Protein AF-A0A150FTJ5-F1 (afdb_monomer)

Sequence (118 aa):
MADENVETATLTGDVTVRYEDWAGLTVPVVLRRNFTIAGTSARPPTLDMGFVKGKVQLAPGTTLTLRRLVLTNSRSGSINQAPGLDLLVPLRPNDSAVIRGEQSYLLWSACFPLELAV

Secondary structure (DSSP, 8-state):
---TT--EEEESS-EE--GGGGTTS-SSEEE-S-EEEEE-SSSPPEEE-TT--S-EEEPTT-EEEEES-EEES--SS-TTS----TTBPPPPTT---EEEEES-EE-------GGG--

Mean predicted aligned error: 4.28 Å

Radius of gyration: 15.19 Å; Cα contacts (8 Å, |Δi|>4): 242; chains: 1; bounding box: 51×30×40 Å

Foldseek 3Di:
DLPLPAQEDEDAAADEADPCVCVPHDPQRENAEAHEYEYDYPAAHEYEDVLDARNHEYFFPYEYEYYRHEYDNQHDDDPPPDDDGRNYDDDDPPGDYYYHYYNYHYDDDDDDDPVPVD

Organism: Gonium pectorale (NCBI:txid33097)

Nearest PDB structures (foldseek):
  7dmk-assembly1_A  TM=4.785E-01  e=9.419E-02  Bacteroides clarus

pLDDT: mean 92.84, std 8.06, range [55.22, 98.44]

Solvent-accessible surface area (backbone atoms only — not comparable to full-atom values): 6970 Å² total; per-residue (Å²): 127,82,55,84,89,57,45,65,48,77,34,77,51,70,45,77,46,54,82,70,82,49,67,95,55,76,72,50,37,69,36,83,50,56,36,32,43,33,34,71,40,99,60,62,23,41,43,31,37,62,50,35,64,47,48,30,25,70,30,72,81,20,39,45,36,40,29,32,25,32,39,28,48,40,53,83,75,69,84,89,48,83,88,73,47,33,36,47,41,84,69,62,91,94,53,52,62,45,81,41,76,40,84,45,47,81,53,79,92,77,89,72,62,74,87,73,75,119

Structure (mmCIF, N/CA/C/O backbone):
data_AF-A0A150FTJ5-F1
#
_entry.id   AF-A0A150FTJ5-F1
#
loop_
_atom_site.group_PDB
_atom_site.id
_atom_site.type_symbol
_atom_site.label_atom_id
_atom_site.label_alt_id
_atom_site.label_comp_id
_atom_site.label_asym_id
_atom_site.label_entity_id
_atom_site.label_seq_id
_atom_site.pdbx_PDB_ins_code
_atom_site.Cartn_x
_atom_site.Cartn_y
_atom_site.Cartn_z
_atom_site.occupancy
_atom_site.B_iso_or_equiv
_atom_site.auth_seq_id
_atom_site.auth_comp_id
_atom_site.auth_asym_id
_atom_site.auth_atom_id
_atom_site.pdbx_PDB_model_num
ATOM 1 N N . MET A 1 1 ? -9.455 -6.206 -0.047 1.00 87.75 1 MET A N 1
ATOM 2 C CA . MET A 1 1 ? -9.241 -5.577 -1.376 1.00 87.75 1 MET A CA 1
ATOM 3 C C . MET A 1 1 ? -10.081 -6.235 -2.467 1.00 87.75 1 MET A C 1
ATOM 5 O O . MET A 1 1 ? -10.662 -5.501 -3.256 1.00 87.75 1 MET A O 1
ATOM 9 N N . ALA A 1 2 ? -10.151 -7.572 -2.524 1.00 93.31 2 ALA A N 1
ATOM 10 C CA . ALA A 1 2 ? -10.903 -8.292 -3.559 1.00 93.31 2 ALA A CA 1
ATOM 11 C C . ALA A 1 2 ? -12.432 -8.119 -3.485 1.00 93.31 2 ALA A C 1
ATOM 13 O O . ALA A 1 2 ? -13.078 -8.126 -4.522 1.00 93.31 2 ALA A O 1
ATOM 14 N N . ASP A 1 3 ? -12.996 -7.915 -2.293 1.00 94.44 3 ASP A N 1
ATOM 15 C CA . ASP A 1 3 ? -14.421 -7.603 -2.137 1.00 94.44 3 ASP A CA 1
ATOM 16 C C . ASP A 1 3 ? -14.740 -6.207 -2.695 1.00 94.44 3 ASP A C 1
ATOM 18 O O . ASP A 1 3 ? -14.228 -5.201 -2.191 1.00 94.44 3 ASP A O 1
ATOM 22 N N . GLU A 1 4 ? -15.570 -6.153 -3.737 1.00 93.88 4 GLU A N 1
ATOM 23 C CA . GLU A 1 4 ? -15.942 -4.935 -4.461 1.00 93.88 4 GLU A CA 1
ATOM 24 C C . GLU A 1 4 ? -16.776 -3.955 -3.627 1.00 93.88 4 GLU A C 1
ATOM 26 O O . GLU A 1 4 ? -16.737 -2.758 -3.900 1.00 93.88 4 GLU A O 1
ATOM 31 N N . ASN A 1 5 ? -17.456 -4.424 -2.577 1.00 95.19 5 ASN A N 1
ATOM 32 C CA . ASN A 1 5 ? -18.295 -3.581 -1.720 1.00 95.19 5 ASN A CA 1
ATOM 33 C C . ASN A 1 5 ? -17.509 -2.907 -0.589 1.00 95.19 5 ASN A C 1
ATOM 35 O O . ASN A 1 5 ? -18.037 -2.064 0.133 1.00 95.19 5 ASN A O 1
ATOM 39 N N . VAL A 1 6 ? -16.237 -3.272 -0.414 1.00 96.62 6 VAL A N 1
ATOM 40 C CA . VAL A 1 6 ? -15.373 -2.673 0.602 1.00 96.62 6 VAL A CA 1
ATOM 41 C C . VAL A 1 6 ? -14.593 -1.522 -0.015 1.00 96.62 6 VAL A C 1
ATOM 43 O O . VAL A 1 6 ? -13.781 -1.732 -0.919 1.00 96.62 6 VAL A O 1
ATOM 46 N N . GLU A 1 7 ? -14.790 -0.318 0.517 1.00 96.44 7 GLU A N 1
ATOM 47 C CA . GLU A 1 7 ? -14.038 0.893 0.149 1.00 96.44 7 GLU A CA 1
ATOM 48 C C . GLU A 1 7 ? -12.922 1.220 1.146 1.00 96.44 7 GLU A C 1
ATOM 50 O O . GLU A 1 7 ? -11.973 1.924 0.812 1.00 96.44 7 GLU A O 1
ATOM 55 N N . THR A 1 8 ? -13.016 0.724 2.382 1.00 97.88 8 THR A N 1
ATOM 56 C CA . THR A 1 8 ? -12.009 0.960 3.422 1.00 97.88 8 THR A CA 1
ATOM 57 C C . THR A 1 8 ? -11.656 -0.332 4.144 1.00 97.88 8 THR A C 1
ATOM 59 O O . THR A 1 8 ? -12.530 -1.017 4.666 1.00 97.88 8 THR A O 1
ATOM 62 N N . ALA A 1 9 ? -10.362 -0.638 4.218 1.00 97.31 9 ALA A N 1
ATOM 63 C CA . ALA A 1 9 ? -9.802 -1.620 5.134 1.00 97.31 9 ALA A CA 1
ATOM 64 C C . ALA A 1 9 ? -9.146 -0.904 6.317 1.00 97.31 9 ALA A C 1
ATOM 66 O O . ALA A 1 9 ? -8.389 0.055 6.148 1.00 97.31 9 ALA A O 1
ATOM 67 N N . THR A 1 10 ? -9.428 -1.383 7.523 1.00 97.56 10 THR A N 1
ATOM 68 C CA . THR A 1 10 ? -8.880 -0.827 8.758 1.00 97.56 10 THR A CA 1
ATOM 69 C C . THR A 1 10 ? -7.840 -1.763 9.352 1.00 97.56 10 THR A C 1
ATOM 71 O O . THR A 1 10 ? -8.109 -2.946 9.533 1.00 97.56 10 THR A O 1
ATOM 74 N N . LEU A 1 11 ? -6.670 -1.219 9.680 1.00 97.38 11 LEU A N 1
ATOM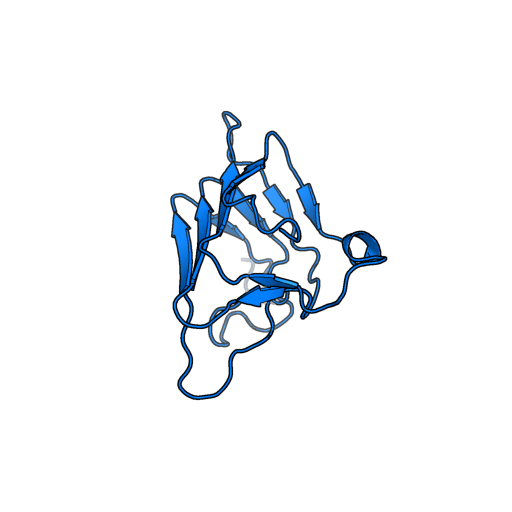 75 C CA . LEU A 1 11 ? -5.595 -1.935 10.357 1.00 97.38 11 LEU A CA 1
ATOM 76 C C . LEU A 1 11 ? -5.578 -1.540 11.836 1.00 97.38 11 LEU A C 1
ATOM 78 O O . LEU A 1 11 ? -5.332 -0.380 12.181 1.00 97.38 11 LEU A O 1
ATOM 82 N N . THR A 1 12 ? -5.851 -2.508 12.707 1.00 95.69 12 THR A N 1
ATOM 83 C CA . THR A 1 12 ? -5.782 -2.352 14.171 1.00 95.69 12 THR A CA 1
ATOM 84 C C . THR A 1 12 ? -4.413 -2.727 14.742 1.00 95.69 12 THR A C 1
ATOM 86 O O . THR A 1 12 ? -4.133 -2.431 15.901 1.00 95.69 12 THR A O 1
ATOM 89 N N . GLY A 1 13 ? -3.556 -3.340 13.927 1.00 96.94 13 GLY A N 1
ATOM 90 C CA . GLY A 1 13 ? -2.192 -3.730 14.254 1.00 96.94 13 GLY A CA 1
ATOM 91 C C . GLY A 1 13 ? -1.361 -3.902 12.987 1.00 96.94 13 GLY A C 1
ATOM 92 O O . GLY A 1 13 ? -1.837 -3.628 11.882 1.00 96.94 13 GLY A O 1
ATOM 93 N N . ASP A 1 14 ? -0.118 -4.335 13.169 1.00 98.06 14 ASP A N 1
ATOM 94 C CA . ASP A 1 14 ? 0.820 -4.539 12.070 1.00 98.06 14 ASP A CA 1
ATOM 95 C C . ASP A 1 14 ? 0.362 -5.699 11.173 1.00 98.06 14 ASP A C 1
ATOM 97 O O . ASP A 1 14 ? -0.116 -6.729 11.654 1.00 98.06 14 ASP A O 1
ATOM 101 N N . VAL A 1 15 ? 0.504 -5.523 9.859 1.00 98.00 15 VAL A N 1
ATOM 102 C CA . VAL A 1 15 ? 0.118 -6.513 8.848 1.00 98.00 15 VAL A CA 1
ATOM 103 C C . VAL A 1 15 ? 1.269 -6.723 7.882 1.00 98.00 15 VAL A C 1
ATOM 105 O O . VAL A 1 15 ? 1.832 -5.763 7.357 1.00 98.00 15 VAL A O 1
ATOM 108 N N . THR A 1 16 ? 1.570 -7.991 7.612 1.00 98.06 16 THR A N 1
ATOM 109 C CA . THR A 1 16 ? 2.491 -8.398 6.554 1.00 98.06 16 THR A CA 1
ATOM 110 C C . THR A 1 16 ? 1.710 -9.035 5.427 1.00 98.06 16 THR A C 1
ATOM 112 O O . THR A 1 16 ? 0.940 -9.966 5.641 1.00 98.06 16 THR A O 1
ATOM 115 N N . VAL A 1 17 ? 1.956 -8.532 4.233 1.00 97.25 17 VAL A N 1
ATOM 116 C CA . VAL A 1 17 ? 1.365 -8.963 2.980 1.00 97.25 17 VAL A CA 1
ATOM 117 C C . VAL A 1 17 ? 2.266 -10.037 2.352 1.00 97.25 17 VAL A C 1
ATOM 119 O O . VAL A 1 17 ? 3.468 -9.813 2.196 1.00 97.25 17 VAL A O 1
ATOM 122 N N . ARG A 1 18 ? 1.721 -11.209 2.000 1.00 97.88 18 ARG A N 1
ATOM 123 C CA . ARG A 1 18 ? 2.509 -12.386 1.571 1.00 97.88 18 ARG A CA 1
ATOM 124 C C . ARG A 1 18 ? 1.909 -13.094 0.371 1.00 97.88 18 ARG A C 1
ATOM 126 O O . ARG A 1 18 ? 0.696 -13.171 0.271 1.00 97.88 18 ARG A O 1
ATOM 133 N N . TYR A 1 19 ? 2.728 -13.613 -0.550 1.00 97.75 19 TYR A N 1
ATOM 134 C CA . TYR A 1 19 ? 2.276 -14.145 -1.853 1.00 97.75 19 TYR A CA 1
ATOM 135 C C . TYR A 1 19 ? 1.122 -15.164 -1.776 1.00 97.75 19 TYR A C 1
ATOM 137 O O . TYR A 1 19 ? 0.326 -15.248 -2.715 1.00 97.75 19 TYR A O 1
ATOM 145 N N . GLU A 1 20 ? 1.023 -15.910 -0.681 1.00 97.81 20 GLU A N 1
ATOM 146 C CA . GLU A 1 20 ? -0.057 -16.843 -0.370 1.00 97.81 20 GLU A CA 1
ATOM 147 C C . GLU A 1 20 ? -1.425 -16.185 -0.105 1.00 97.81 20 GLU A C 1
ATOM 149 O O . GLU A 1 20 ? -2.442 -16.824 -0.363 1.00 97.81 20 GLU A O 1
ATOM 154 N N . ASP A 1 21 ? -1.486 -14.909 0.296 1.00 96.50 21 ASP A N 1
ATOM 155 C CA . ASP A 1 21 ? -2.737 -14.169 0.559 1.00 96.50 21 ASP A CA 1
ATOM 156 C C . ASP A 1 21 ? -3.614 -14.013 -0.699 1.00 96.50 21 ASP A C 1
ATOM 158 O O . ASP A 1 21 ? -4.791 -13.659 -0.623 1.00 96.50 21 ASP A O 1
ATOM 162 N N . TRP A 1 22 ? -3.042 -14.277 -1.877 1.00 96.50 22 TRP A N 1
ATOM 163 C CA . TRP A 1 22 ? -3.729 -14.240 -3.169 1.00 96.50 22 TRP A CA 1
ATOM 164 C C . TRP A 1 22 ? -4.110 -15.617 -3.703 1.00 96.50 22 TRP A C 1
ATOM 166 O O . TRP A 1 22 ? -4.624 -15.710 -4.820 1.00 96.50 22 TRP A O 1
ATOM 176 N N . ALA A 1 23 ? -3.859 -16.688 -2.948 1.00 96.88 23 ALA A N 1
ATOM 177 C CA . ALA A 1 23 ? -4.261 -18.028 -3.347 1.00 96.88 23 ALA A CA 1
ATOM 178 C C . ALA A 1 23 ? -5.781 -18.082 -3.580 1.00 96.88 23 ALA A C 1
ATOM 180 O O . ALA A 1 23 ? -6.575 -17.661 -2.743 1.00 96.88 23 ALA A O 1
ATOM 181 N N . GLY A 1 24 ? -6.188 -18.583 -4.749 1.00 96.38 24 GLY 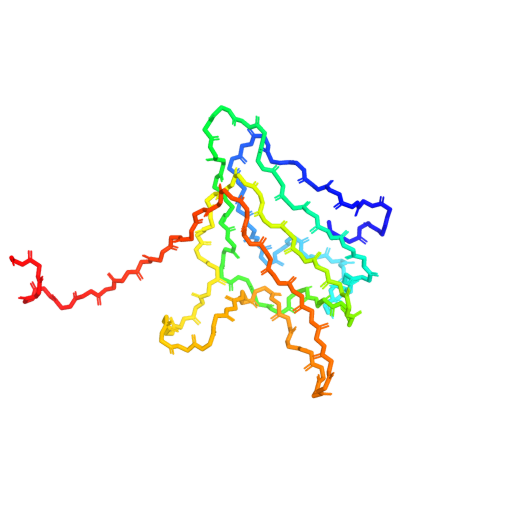A N 1
ATOM 182 C CA . GLY A 1 24 ? -7.599 -18.673 -5.141 1.00 96.38 24 GLY A CA 1
ATOM 183 C C . GLY A 1 24 ? -8.212 -17.383 -5.700 1.00 96.38 24 GLY A C 1
ATOM 184 O O . GLY A 1 24 ? -9.366 -17.407 -6.122 1.00 96.38 24 GLY A O 1
ATOM 185 N N . LEU A 1 25 ? -7.466 -16.274 -5.764 1.00 96.75 25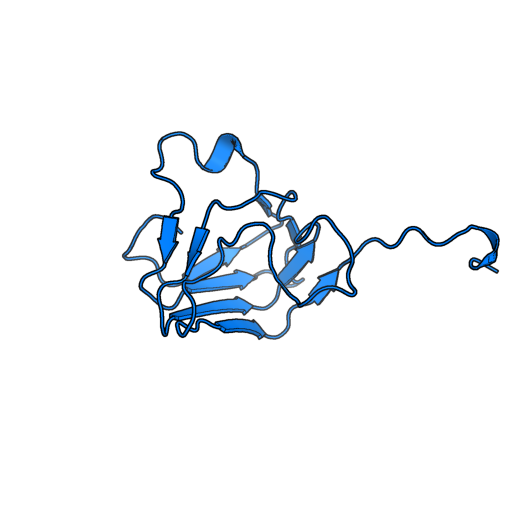 LEU A N 1
ATOM 186 C CA . LEU A 1 25 ? -7.923 -15.036 -6.399 1.00 96.75 25 LEU A CA 1
ATOM 187 C C . LEU A 1 25 ? -7.455 -14.948 -7.855 1.00 96.75 25 LEU A C 1
ATOM 189 O O . LEU A 1 25 ? -6.336 -15.331 -8.199 1.00 96.75 25 LEU A O 1
ATOM 193 N N . THR A 1 26 ? -8.291 -14.360 -8.711 1.00 96.31 26 THR A N 1
ATOM 194 C CA . THR A 1 26 ? -7.845 -13.928 -10.042 1.00 96.31 26 THR A CA 1
ATOM 195 C C . THR A 1 26 ? -6.976 -12.684 -9.886 1.00 96.31 26 THR A C 1
ATOM 197 O O . THR A 1 26 ? -7.421 -11.684 -9.320 1.00 96.31 26 THR A O 1
ATOM 200 N N . VAL A 1 27 ? -5.735 -12.747 -10.373 1.00 96.81 27 VAL A N 1
ATOM 201 C CA . VAL A 1 27 ? -4.762 -11.649 -10.285 1.00 96.81 27 VAL A CA 1
ATOM 202 C C . VAL A 1 27 ? -4.422 -11.083 -11.675 1.00 96.81 27 VAL A C 1
ATOM 204 O O . VAL A 1 27 ? -4.330 -11.857 -12.628 1.00 96.81 27 VAL A O 1
ATOM 207 N N . PRO A 1 28 ? -4.205 -9.758 -11.806 1.00 97.00 28 PRO A N 1
ATOM 208 C CA . PRO A 1 28 ? -4.287 -8.765 -10.736 1.00 97.00 28 PRO A CA 1
ATOM 209 C C . PRO A 1 28 ? -5.734 -8.501 -10.293 1.00 97.00 28 PRO A C 1
ATOM 211 O O . PRO A 1 28 ? -6.653 -8.457 -11.105 1.00 97.00 28 PRO A O 1
ATOM 214 N N . VAL A 1 29 ? -5.924 -8.280 -8.991 1.00 97.06 29 VAL A N 1
ATOM 215 C CA . VAL A 1 29 ? -7.192 -7.782 -8.450 1.00 97.06 29 VAL A CA 1
ATOM 216 C C . VAL A 1 29 ? -7.359 -6.338 -8.913 1.00 97.06 29 VAL A C 1
ATOM 218 O O . VAL A 1 29 ? -6.571 -5.467 -8.536 1.00 97.06 29 VAL A O 1
ATOM 221 N N . VAL A 1 30 ? -8.372 -6.080 -9.739 1.00 96.81 30 VAL A N 1
ATOM 222 C CA . VAL A 1 30 ? -8.609 -4.752 -10.315 1.00 96.81 30 VAL A CA 1
ATOM 223 C C . VAL A 1 30 ? -9.460 -3.911 -9.364 1.00 96.81 30 VAL A C 1
ATOM 225 O O . VAL A 1 30 ? -10.641 -4.181 -9.156 1.00 96.81 30 VAL A O 1
ATOM 228 N N . LEU A 1 31 ? -8.882 -2.853 -8.802 1.00 96.94 31 LEU A N 1
ATOM 229 C CA . LEU A 1 31 ? -9.604 -1.881 -7.988 1.00 96.94 31 LEU A CA 1
ATOM 230 C C . LEU A 1 31 ? -10.322 -0.875 -8.887 1.00 96.94 31 LEU A C 1
ATOM 232 O O . LEU A 1 31 ? -9.732 0.091 -9.357 1.00 96.94 31 LEU A O 1
ATOM 236 N N . ARG A 1 32 ? -11.620 -1.098 -9.105 1.00 97.00 32 ARG A N 1
ATOM 237 C CA . ARG A 1 32 ? -12.502 -0.225 -9.907 1.00 97.00 32 ARG A CA 1
ATOM 238 C C . ARG A 1 32 ? -13.112 0.945 -9.132 1.00 97.00 32 ARG A C 1
ATOM 240 O O . ARG A 1 32 ? -13.996 1.626 -9.635 1.00 97.00 32 ARG A O 1
ATOM 247 N N . ARG A 1 33 ? -12.653 1.155 -7.903 1.00 97.00 33 ARG A N 1
ATOM 248 C CA . ARG A 1 33 ? -13.206 2.103 -6.937 1.00 97.00 33 ARG A CA 1
ATOM 249 C C . ARG A 1 33 ? -12.085 2.738 -6.136 1.00 97.00 33 ARG A C 1
ATOM 251 O O . ARG A 1 33 ? -10.977 2.199 -6.074 1.00 97.00 33 ARG A O 1
ATOM 258 N N . ASN A 1 34 ? -12.400 3.846 -5.484 1.00 98.06 34 ASN A N 1
ATOM 259 C CA . ASN A 1 34 ? -11.501 4.412 -4.494 1.00 98.06 34 ASN A CA 1
ATOM 260 C C . ASN A 1 34 ? -11.409 3.456 -3.306 1.00 98.06 34 ASN A C 1
ATOM 262 O O . ASN A 1 34 ? -12.424 2.969 -2.812 1.00 98.06 34 ASN A O 1
ATOM 266 N N . PHE A 1 35 ? -10.188 3.167 -2.870 1.00 98.31 35 PHE A N 1
ATOM 267 C CA . PHE A 1 35 ? -9.949 2.230 -1.782 1.00 98.31 35 PHE A CA 1
ATOM 268 C C . PHE A 1 35 ? -8.988 2.840 -0.773 1.00 98.31 35 PHE A C 1
ATOM 270 O O . PHE A 1 35 ? -7.948 3.379 -1.148 1.00 98.31 35 PHE A O 1
ATOM 277 N N . THR A 1 36 ? -9.320 2.745 0.508 1.00 98.44 36 THR A N 1
ATOM 278 C CA . THR A 1 36 ? -8.499 3.270 1.598 1.00 98.44 36 THR A CA 1
ATOM 279 C C . THR A 1 36 ? -8.010 2.137 2.484 1.00 98.44 36 THR A C 1
ATOM 281 O O . THR A 1 36 ? -8.795 1.307 2.931 1.00 98.44 36 THR A O 1
ATOM 284 N N . ILE A 1 37 ? -6.720 2.128 2.802 1.00 98.06 37 ILE A N 1
ATOM 285 C CA . ILE A 1 37 ? -6.169 1.344 3.908 1.00 98.06 37 ILE A CA 1
ATOM 286 C C . ILE A 1 37 ? -5.823 2.334 5.015 1.00 98.06 37 ILE A C 1
ATOM 288 O O . ILE A 1 37 ? -5.020 3.242 4.801 1.00 98.06 37 ILE A O 1
ATOM 292 N N . ALA A 1 38 ? -6.462 2.197 6.175 1.00 98.31 38 ALA A N 1
ATOM 293 C CA . ALA A 1 38 ? -6.337 3.147 7.273 1.00 98.31 38 ALA A CA 1
ATOM 294 C C . ALA A 1 38 ? -5.914 2.467 8.577 1.00 98.31 38 ALA A C 1
ATOM 296 O O . ALA A 1 38 ? -6.573 1.535 9.033 1.00 98.31 38 ALA A O 1
ATOM 297 N N . GLY A 1 39 ? -4.866 2.981 9.218 1.00 97.94 39 GLY A N 1
ATOM 298 C CA . GLY A 1 39 ? -4.517 2.606 10.586 1.00 97.94 39 GLY A CA 1
ATOM 299 C C . GLY A 1 39 ? -5.429 3.278 11.615 1.00 97.94 39 GLY A C 1
ATOM 300 O O . GLY A 1 39 ? -5.659 4.486 11.536 1.00 97.94 39 GLY A O 1
ATOM 301 N N . THR A 1 40 ? -5.932 2.525 12.600 1.00 95.56 40 THR A N 1
ATOM 302 C CA . THR A 1 40 ? -6.814 3.056 13.668 1.00 95.56 40 THR A CA 1
ATOM 303 C C . THR A 1 40 ? -6.240 2.976 15.079 1.00 95.56 40 THR A C 1
ATOM 305 O O . THR A 1 40 ? -6.782 3.610 15.985 1.00 95.56 40 THR A O 1
ATOM 308 N N . SER A 1 41 ? -5.091 2.331 15.266 1.00 91.38 41 SER A N 1
ATOM 309 C CA . SER A 1 41 ? -4.363 2.277 16.540 1.00 91.38 41 SER A CA 1
ATOM 310 C C . SER A 1 41 ? -3.746 3.624 16.951 1.00 91.38 41 SER A C 1
ATOM 312 O O . SER A 1 41 ? -3.513 4.498 16.112 1.00 91.38 41 SER A O 1
ATOM 314 N N . ALA A 1 42 ? -3.463 3.789 18.251 1.00 92.69 42 ALA A N 1
ATOM 315 C CA . ALA A 1 42 ? -2.861 5.005 18.817 1.00 92.69 42 ALA A CA 1
ATOM 316 C C . ALA A 1 42 ? -1.502 5.352 18.180 1.00 92.69 42 ALA A C 1
ATOM 318 O O . ALA A 1 42 ? -1.211 6.516 17.918 1.00 92.69 42 ALA A O 1
ATOM 319 N N . ARG A 1 43 ? -0.699 4.328 17.874 1.00 93.94 43 ARG A N 1
ATOM 320 C CA . ARG A 1 43 ? 0.483 4.420 17.010 1.00 93.94 43 ARG A CA 1
ATOM 321 C C . ARG A 1 43 ? 0.104 3.969 15.593 1.00 93.94 43 ARG A C 1
ATOM 323 O O . ARG A 1 43 ? -0.607 2.968 15.492 1.00 93.94 43 ARG A O 1
ATOM 330 N N . PRO A 1 44 ? 0.579 4.630 14.520 1.00 96.56 44 PRO A N 1
ATOM 331 C CA . PRO A 1 44 ? 0.401 4.140 13.153 1.00 96.56 44 PRO A CA 1
ATOM 332 C C . PRO A 1 44 ? 0.885 2.683 13.011 1.00 96.56 44 PRO A C 1
ATOM 334 O O . PRO A 1 44 ? 2.038 2.418 13.366 1.00 96.56 44 PRO A O 1
ATOM 337 N N . PRO A 1 45 ? 0.046 1.745 12.532 1.00 98.00 45 PRO A N 1
ATOM 338 C CA . PRO A 1 45 ? 0.461 0.369 12.306 1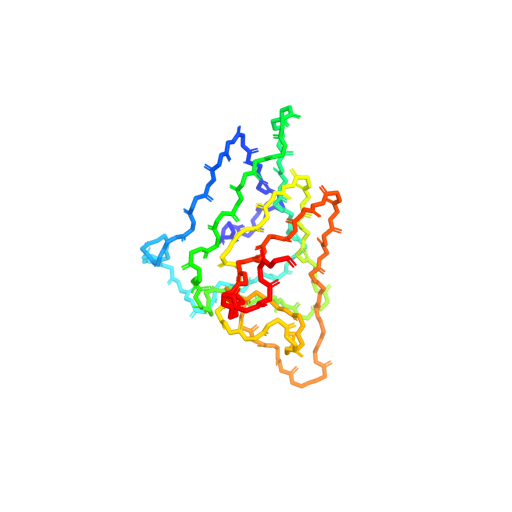.00 98.00 45 PRO A CA 1
ATOM 339 C C . PRO A 1 45 ? 1.377 0.278 11.086 1.00 98.00 45 PRO A C 1
ATOM 341 O O . PRO A 1 45 ? 1.306 1.098 10.163 1.00 98.00 45 PRO A O 1
ATOM 344 N N . THR A 1 46 ? 2.219 -0.744 11.083 1.00 98.19 46 THR A N 1
ATOM 345 C CA . THR A 1 46 ? 3.099 -1.077 9.967 1.00 98.19 46 THR A CA 1
ATOM 346 C C . THR A 1 46 ? 2.348 -1.946 8.968 1.00 98.19 46 THR A C 1
ATOM 348 O O . THR A 1 46 ? 1.828 -3.002 9.321 1.00 98.19 46 THR A O 1
ATOM 351 N N . LEU A 1 47 ? 2.309 -1.509 7.714 1.00 97.88 47 LEU A N 1
ATOM 352 C CA . LEU A 1 47 ? 1.924 -2.324 6.573 1.00 97.88 47 LEU A CA 1
ATOM 353 C C . LEU A 1 47 ? 3.197 -2.731 5.833 1.00 97.88 47 LEU A C 1
ATOM 355 O O . LEU A 1 47 ? 3.755 -1.962 5.044 1.00 97.88 47 LEU A O 1
ATOM 359 N N . ASP A 1 48 ? 3.649 -3.946 6.113 1.00 97.56 48 ASP A N 1
ATOM 360 C CA . ASP A 1 48 ? 4.755 -4.570 5.406 1.00 97.56 48 ASP A CA 1
ATOM 361 C C . ASP A 1 48 ? 4.233 -5.187 4.110 1.00 97.56 48 ASP A C 1
ATOM 363 O O . ASP A 1 48 ? 3.456 -6.141 4.123 1.00 97.56 48 ASP A O 1
ATOM 367 N N . MET A 1 49 ? 4.647 -4.621 2.981 1.00 96.62 49 MET A N 1
ATOM 368 C CA . MET A 1 49 ? 4.182 -5.023 1.653 1.00 96.62 49 MET A CA 1
ATOM 369 C C . MET A 1 49 ? 4.898 -6.279 1.121 1.00 96.62 49 MET A C 1
ATOM 371 O O . MET A 1 49 ? 4.572 -6.744 0.025 1.00 96.62 49 MET A O 1
ATOM 375 N N . GLY A 1 50 ? 5.891 -6.801 1.853 1.00 95.88 50 GLY A N 1
ATOM 376 C CA . GLY A 1 50 ? 6.578 -8.063 1.567 1.00 95.88 50 GLY A CA 1
ATOM 377 C C . GLY A 1 50 ? 7.280 -8.132 0.208 1.00 95.88 50 GLY A C 1
ATOM 378 O O . GLY A 1 50 ? 7.544 -9.229 -0.283 1.00 95.88 50 GLY A O 1
ATOM 379 N N . PHE A 1 51 ? 7.525 -6.988 -0.446 1.00 95.25 51 PHE A N 1
ATOM 380 C CA . PHE A 1 51 ? 7.949 -6.902 -1.850 1.00 95.25 51 PHE A CA 1
ATOM 381 C C . PHE A 1 51 ? 7.074 -7.730 -2.804 1.00 95.25 51 PHE A C 1
ATOM 383 O O . PHE A 1 51 ? 7.548 -8.245 -3.824 1.00 95.25 51 PHE A O 1
ATOM 390 N N . VAL A 1 52 ? 5.794 -7.907 -2.469 1.00 97.00 52 VAL A N 1
ATOM 391 C CA . VAL A 1 52 ? 4.889 -8.682 -3.308 1.00 97.00 52 VAL A CA 1
ATOM 392 C C . VAL A 1 52 ? 4.596 -7.910 -4.587 1.00 97.00 52 VAL A C 1
ATOM 394 O O . VAL A 1 52 ? 4.283 -6.726 -4.532 1.00 97.00 52 VAL A O 1
ATOM 397 N N . LYS A 1 53 ? 4.682 -8.590 -5.738 1.00 96.62 53 LYS A N 1
ATOM 398 C CA . LYS A 1 53 ? 4.624 -7.964 -7.062 1.00 96.62 53 LYS A CA 1
ATOM 399 C C . LYS A 1 53 ? 3.343 -8.238 -7.833 1.00 96.62 53 LYS A C 1
ATOM 401 O O . LYS A 1 53 ? 2.903 -9.385 -7.926 1.00 96.62 53 LYS A O 1
ATOM 406 N N . GLY A 1 54 ? 2.814 -7.189 -8.462 1.00 96.25 54 GLY A N 1
ATOM 407 C CA . GLY A 1 54 ? 1.841 -7.273 -9.553 1.00 96.25 54 GLY A CA 1
ATOM 408 C C . GLY A 1 54 ? 0.532 -7.984 -9.204 1.00 96.25 54 GLY A C 1
ATOM 409 O O . GLY A 1 54 ? -0.049 -8.659 -10.051 1.00 96.25 54 GLY A O 1
ATOM 410 N N . LYS A 1 55 ? 0.076 -7.882 -7.952 1.00 97.75 55 LYS A N 1
ATOM 411 C CA . LYS A 1 55 ? -1.152 -8.551 -7.494 1.00 97.75 55 LYS A CA 1
ATOM 412 C C . LYS A 1 55 ? -2.387 -7.674 -7.564 1.00 97.75 55 LYS A C 1
ATOM 414 O O . LYS A 1 55 ? -3.498 -8.195 -7.514 1.00 97.75 55 LYS A O 1
ATOM 419 N N . VAL A 1 56 ? -2.209 -6.364 -7.670 1.00 97.38 56 VAL A N 1
ATOM 420 C CA . VAL A 1 56 ? -3.296 -5.389 -7.691 1.00 97.38 56 VAL A CA 1
ATOM 421 C C . VAL A 1 56 ? -3.112 -4.472 -8.892 1.00 97.38 56 VAL A C 1
ATOM 423 O O . VAL A 1 56 ? -1.993 -4.127 -9.252 1.00 97.38 56 VAL A O 1
ATOM 426 N N . GLN A 1 57 ? -4.204 -4.058 -9.519 1.00 96.88 57 GLN A N 1
ATOM 427 C CA . GLN A 1 57 ? -4.195 -3.035 -10.560 1.00 96.88 57 GLN A CA 1
ATOM 428 C C . GLN A 1 57 ? -5.238 -1.979 -10.208 1.00 96.88 57 GLN A C 1
ATOM 430 O O . GLN A 1 57 ? -6.365 -2.321 -9.859 1.00 96.88 57 GLN A O 1
ATOM 435 N N . LEU A 1 58 ? -4.882 -0.701 -10.282 1.00 97.12 58 LEU A N 1
ATOM 436 C CA . LEU A 1 58 ? -5.866 0.374 -10.151 1.00 97.12 58 LEU A CA 1
ATOM 437 C C . LEU A 1 58 ? -6.631 0.511 -11.472 1.00 97.12 58 LEU A C 1
ATOM 439 O O . LEU A 1 58 ? -6.057 0.316 -12.536 1.00 97.12 58 LEU A O 1
ATOM 443 N N . ALA A 1 59 ? -7.923 0.817 -11.442 1.00 97.06 59 ALA A N 1
ATOM 444 C CA . ALA A 1 59 ? -8.626 1.202 -12.663 1.00 97.06 59 ALA A CA 1
ATOM 445 C C . ALA A 1 59 ? -8.375 2.691 -12.974 1.00 97.06 59 ALA A C 1
ATOM 447 O O . ALA A 1 59 ? -8.074 3.464 -12.055 1.00 97.06 59 ALA A O 1
ATOM 448 N N . PRO A 1 60 ? -8.526 3.125 -14.236 1.00 97.50 60 PRO A N 1
ATOM 449 C CA . PRO A 1 60 ? -8.408 4.537 -14.588 1.00 97.50 60 PRO A CA 1
ATOM 450 C C . PRO A 1 60 ? -9.358 5.410 -13.754 1.00 97.50 60 PRO A C 1
ATOM 452 O O . PRO A 1 60 ? -10.512 5.044 -13.531 1.00 97.50 60 PRO A O 1
ATOM 455 N N . GLY A 1 61 ? -8.865 6.550 -13.272 1.00 97.19 61 GLY A N 1
ATOM 456 C CA . GLY A 1 61 ? -9.625 7.499 -12.454 1.00 97.19 61 GLY A CA 1
ATOM 457 C C . GLY A 1 61 ? -9.811 7.100 -10.985 1.00 97.19 61 GLY A C 1
ATOM 458 O O . GLY A 1 61 ? -10.516 7.799 -10.261 1.00 97.19 61 GLY A O 1
ATOM 459 N N . THR A 1 62 ? -9.193 6.009 -10.519 1.00 97.62 62 THR A N 1
ATOM 460 C CA . THR A 1 62 ? -9.312 5.562 -9.119 1.00 97.62 62 THR A CA 1
ATOM 461 C C . THR A 1 62 ? -8.153 6.030 -8.244 1.00 97.62 62 THR A C 1
ATOM 463 O O . THR A 1 62 ? -7.053 6.327 -8.719 1.00 97.62 62 THR A O 1
ATOM 466 N N . THR A 1 63 ? -8.406 6.096 -6.936 1.00 97.88 63 THR A N 1
ATOM 467 C CA . THR A 1 63 ? -7.412 6.454 -5.919 1.00 97.88 63 THR A CA 1
ATOM 468 C C . THR A 1 63 ? -7.253 5.346 -4.881 1.00 97.88 63 THR A C 1
ATOM 470 O O . THR A 1 63 ? -8.225 4.927 -4.252 1.00 97.88 63 THR A O 1
ATOM 473 N N . LEU A 1 64 ? -6.009 4.926 -4.646 1.00 97.56 64 LEU A N 1
ATOM 474 C CA . LEU A 1 64 ? -5.611 4.139 -3.482 1.00 97.56 64 LEU A CA 1
ATOM 475 C C . LEU A 1 64 ? -5.070 5.080 -2.403 1.00 97.56 64 LEU A C 1
ATOM 477 O O . LEU A 1 64 ? -4.006 5.674 -2.574 1.00 97.56 64 LEU A O 1
ATOM 481 N N . THR A 1 65 ? -5.781 5.193 -1.285 1.00 98.25 65 THR A N 1
ATOM 482 C CA . THR A 1 65 ? -5.355 6.004 -0.141 1.00 98.25 65 THR A CA 1
ATOM 483 C C . THR A 1 65 ? -4.720 5.127 0.932 1.00 98.25 65 THR A C 1
ATOM 485 O O . THR A 1 65 ? -5.303 4.145 1.386 1.00 98.25 65 THR A O 1
ATOM 488 N N . LEU A 1 66 ? -3.533 5.516 1.375 1.00 97.88 66 LEU A N 1
ATOM 489 C CA . LEU A 1 66 ? -2.797 4.928 2.485 1.00 97.88 66 LEU A CA 1
ATOM 490 C C . LEU A 1 66 ? -2.811 5.959 3.611 1.00 97.88 66 LEU A C 1
ATOM 492 O O . LEU A 1 66 ? -2.222 7.033 3.466 1.00 97.88 66 LEU A O 1
ATOM 496 N N . ARG A 1 67 ? -3.549 5.679 4.689 1.00 98.38 67 ARG A N 1
ATOM 497 C CA . ARG A 1 67 ? -3.815 6.655 5.749 1.00 98.38 67 ARG A CA 1
ATOM 498 C C . ARG A 1 67 ? -3.301 6.193 7.104 1.00 98.38 67 ARG A C 1
ATOM 500 O O . ARG A 1 67 ? -3.677 5.126 7.587 1.00 98.38 67 ARG A O 1
ATOM 507 N N . ARG A 1 68 ? -2.533 7.065 7.761 1.00 98.00 68 ARG A N 1
ATOM 508 C CA . ARG A 1 68 ? -2.079 6.911 9.147 1.00 98.00 68 ARG A CA 1
ATOM 509 C C . ARG A 1 68 ? -1.390 5.571 9.420 1.00 98.00 68 ARG A C 1
ATOM 511 O O . ARG A 1 68 ? -1.697 4.902 10.404 1.00 98.00 68 ARG A O 1
ATOM 518 N N . LEU A 1 69 ? -0.482 5.180 8.530 1.00 97.62 69 LEU A N 1
ATOM 519 C CA . LEU A 1 69 ? 0.253 3.918 8.601 1.00 97.62 69 LEU A CA 1
ATOM 520 C C . LEU A 1 69 ? 1.719 4.095 8.175 1.00 97.62 69 LEU A C 1
ATOM 522 O O . LEU A 1 69 ? 2.090 5.101 7.566 1.00 97.62 69 LEU A O 1
ATOM 526 N N . VAL A 1 70 ? 2.560 3.130 8.536 1.00 97.38 70 VAL A N 1
ATOM 527 C CA . VAL A 1 70 ? 3.961 3.053 8.105 1.00 97.38 70 VAL A CA 1
ATOM 528 C C . VAL A 1 70 ? 4.060 1.980 7.029 1.00 97.38 70 VAL A C 1
ATOM 530 O O . VAL A 1 70 ? 3.748 0.828 7.297 1.00 97.38 70 VAL A O 1
ATOM 533 N N . LEU A 1 71 ? 4.487 2.331 5.819 1.00 96.44 71 LEU A N 1
ATOM 534 C CA . LEU A 1 71 ? 4.780 1.356 4.772 1.00 96.44 71 LEU A CA 1
ATOM 535 C C . LEU A 1 71 ? 6.239 0.927 4.843 1.00 96.44 71 LEU A C 1
ATOM 537 O O . LEU A 1 71 ? 7.133 1.774 4.816 1.00 96.44 71 LEU A O 1
ATOM 541 N N . THR A 1 72 ? 6.467 -0.381 4.820 1.00 95.94 72 THR A N 1
ATOM 542 C CA . THR A 1 72 ? 7.790 -0.995 4.654 1.00 95.94 72 THR A CA 1
ATOM 543 C C . THR A 1 72 ? 7.770 -1.966 3.476 1.00 95.94 72 THR A C 1
ATOM 545 O O . THR A 1 72 ? 6.705 -2.391 3.020 1.00 95.94 72 THR A O 1
ATOM 548 N N . ASN A 1 73 ? 8.956 -2.288 2.948 1.00 94.44 73 ASN A N 1
ATOM 549 C CA . ASN A 1 73 ? 9.156 -3.290 1.891 1.00 94.44 73 ASN A CA 1
ATOM 550 C C . ASN A 1 73 ? 8.215 -3.130 0.680 1.00 94.44 73 ASN A C 1
ATOM 552 O O . ASN A 1 73 ? 7.764 -4.098 0.070 1.00 94.44 73 ASN A O 1
ATOM 556 N N . SER A 1 74 ? 7.886 -1.883 0.345 1.00 92.81 74 SER A N 1
ATOM 557 C CA . SER A 1 74 ? 6.889 -1.520 -0.668 1.00 92.81 74 SER A CA 1
ATOM 558 C C . SER A 1 74 ? 7.401 -1.606 -2.098 1.00 92.81 74 SER A C 1
ATOM 560 O O . SER A 1 74 ? 6.597 -1.703 -3.025 1.00 92.81 74 SER A O 1
ATOM 562 N N . ARG A 1 75 ? 8.723 -1.573 -2.281 1.00 89.88 75 ARG A N 1
ATOM 563 C CA . ARG A 1 75 ? 9.378 -1.622 -3.582 1.00 89.88 75 ARG A CA 1
ATOM 564 C C . ARG A 1 75 ? 10.738 -2.293 -3.484 1.00 89.88 75 ARG A C 1
ATOM 566 O O . ARG A 1 75 ? 11.574 -1.870 -2.689 1.00 89.88 75 ARG A O 1
ATOM 573 N N . SER A 1 76 ? 10.973 -3.285 -4.333 1.00 86.56 76 SER A N 1
ATOM 574 C CA . SER A 1 76 ? 12.295 -3.859 -4.563 1.00 86.56 76 SER A CA 1
ATOM 575 C C . SER A 1 76 ? 12.964 -3.120 -5.727 1.00 86.56 76 SER A C 1
ATOM 577 O O . SER A 1 76 ? 12.457 -3.092 -6.846 1.00 86.56 76 SER A O 1
ATOM 579 N N . GLY A 1 77 ? 14.093 -2.463 -5.462 1.00 79.38 77 GLY A N 1
ATOM 580 C CA . GLY A 1 77 ? 14.842 -1.711 -6.473 1.00 79.38 77 GLY A CA 1
ATOM 581 C C . GLY A 1 77 ? 15.284 -0.329 -6.003 1.00 79.38 77 GLY A C 1
ATOM 582 O O . GLY A 1 77 ? 15.267 -0.018 -4.815 1.00 79.38 77 GLY A O 1
ATOM 583 N N . SER A 1 78 ? 15.718 0.501 -6.9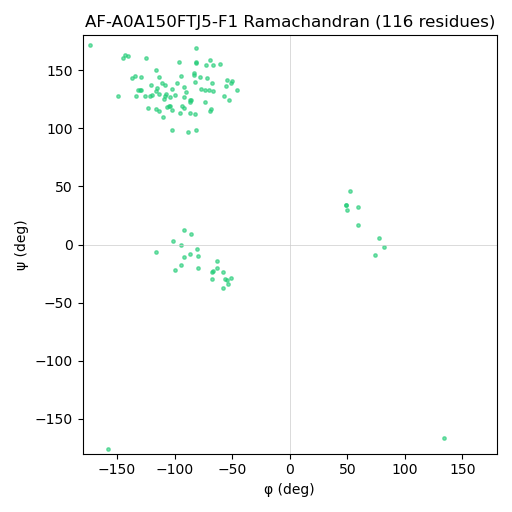52 1.00 75.62 78 SER A N 1
ATOM 584 C CA . SER A 1 78 ? 16.263 1.823 -6.642 1.00 75.62 78 SER A CA 1
ATOM 585 C C . SER A 1 78 ? 15.166 2.806 -6.236 1.00 75.62 78 SER A C 1
ATOM 587 O O . SER A 1 78 ? 14.172 2.978 -6.945 1.00 75.62 78 SER A O 1
ATOM 589 N N . ILE A 1 79 ? 15.401 3.530 -5.140 1.00 75.06 79 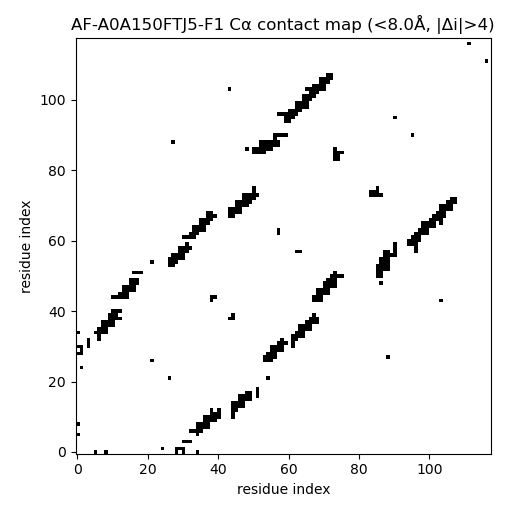ILE A N 1
ATOM 590 C CA . ILE A 1 79 ? 14.573 4.674 -4.731 1.00 75.06 79 ILE A CA 1
ATOM 591 C C . ILE A 1 79 ? 14.608 5.822 -5.753 1.00 75.06 79 ILE A C 1
ATOM 593 O O . ILE A 1 79 ? 13.694 6.637 -5.778 1.00 75.06 79 ILE A O 1
ATOM 597 N N . ASN A 1 80 ? 15.630 5.863 -6.618 1.00 75.69 80 ASN A N 1
ATOM 598 C CA . ASN A 1 80 ? 15.802 6.907 -7.631 1.00 75.69 80 ASN A CA 1
ATOM 599 C C . ASN A 1 80 ? 14.919 6.689 -8.871 1.00 75.69 80 ASN A C 1
ATOM 601 O O . ASN A 1 80 ? 14.846 7.557 -9.738 1.00 75.69 80 ASN A O 1
ATOM 605 N N . GLN A 1 81 ? 14.265 5.531 -8.996 1.00 75.75 81 GLN A N 1
ATOM 606 C CA . GLN A 1 81 ? 13.269 5.299 -10.041 1.00 75.75 81 GLN A CA 1
ATOM 607 C C . GLN A 1 81 ? 11.918 5.902 -9.636 1.00 75.75 81 GLN A C 1
ATOM 609 O O . GLN A 1 81 ? 11.619 6.012 -8.449 1.00 75.75 81 GLN A O 1
ATOM 614 N N . ALA A 1 82 ? 11.061 6.222 -10.615 1.00 69.81 82 ALA A N 1
ATOM 615 C CA . ALA A 1 82 ? 9.740 6.819 -10.378 1.00 69.81 82 ALA A CA 1
ATOM 616 C C . ALA A 1 82 ? 8.971 6.106 -9.241 1.00 69.81 82 ALA A C 1
ATOM 618 O O . ALA A 1 82 ? 8.970 4.870 -9.236 1.00 69.81 82 ALA A O 1
ATOM 619 N N . PRO A 1 83 ? 8.363 6.836 -8.282 1.00 71.88 83 PRO A N 1
ATOM 620 C CA . PRO A 1 83 ? 7.688 6.246 -7.128 1.00 71.88 83 PRO A CA 1
ATOM 621 C C . PRO A 1 83 ? 6.621 5.226 -7.529 1.00 71.88 83 PRO A C 1
ATOM 623 O O . PRO A 1 83 ? 5.891 5.423 -8.498 1.00 71.88 83 PRO A O 1
ATOM 626 N N . GLY A 1 84 ? 6.510 4.145 -6.763 1.00 85.44 84 GLY A N 1
ATOM 627 C CA . GLY A 1 84 ? 5.529 3.095 -7.005 1.00 85.44 84 GLY A CA 1
ATOM 628 C C . GLY A 1 84 ? 5.524 2.054 -5.893 1.00 85.44 84 GLY A C 1
ATOM 629 O O . GLY A 1 84 ? 6.385 2.069 -5.012 1.00 85.44 84 GLY A O 1
ATOM 630 N N . LEU A 1 85 ? 4.541 1.160 -5.952 1.00 92.81 85 LEU A N 1
ATOM 631 C CA . LEU A 1 85 ? 4.445 -0.018 -5.097 1.00 92.81 85 LEU A CA 1
ATOM 632 C C . LEU A 1 85 ? 4.618 -1.244 -5.987 1.00 92.81 85 LEU A C 1
ATOM 634 O O . LEU A 1 85 ? 3.897 -1.364 -6.976 1.00 92.81 85 LEU A O 1
ATOM 638 N N . ASP A 1 86 ? 5.504 -2.165 -5.615 1.00 94.75 86 ASP A N 1
ATOM 639 C CA . ASP A 1 86 ? 5.699 -3.437 -6.325 1.00 94.75 86 ASP A CA 1
ATOM 640 C C . ASP A 1 86 ? 4.377 -4.195 -6.479 1.00 94.75 86 ASP A C 1
ATOM 642 O O . ASP A 1 86 ? 4.124 -4.822 -7.509 1.00 94.75 86 ASP A O 1
ATOM 646 N N . LEU A 1 87 ? 3.499 -4.066 -5.480 1.00 96.12 87 LEU A N 1
ATOM 647 C CA . LEU A 1 87 ? 2.173 -4.673 -5.452 1.00 96.12 87 LEU A CA 1
ATOM 648 C C . LEU A 1 87 ? 1.327 -4.321 -6.681 1.00 96.12 87 LEU A C 1
ATOM 650 O O . LEU A 1 87 ? 0.483 -5.126 -7.088 1.00 96.12 87 LEU A O 1
ATOM 654 N N . LEU A 1 88 ? 1.540 -3.135 -7.254 1.00 95.88 88 LEU A N 1
ATOM 655 C CA . LEU A 1 88 ? 0.726 -2.589 -8.327 1.00 95.88 88 LEU A CA 1
ATOM 656 C C . LEU A 1 88 ? 1.272 -2.953 -9.711 1.00 95.88 88 LEU A C 1
ATOM 658 O O . LEU A 1 88 ? 2.458 -2.821 -9.998 1.00 95.88 88 LEU A O 1
ATOM 662 N N . VAL A 1 89 ? 0.368 -3.359 -10.599 1.00 95.62 89 VAL A N 1
ATOM 663 C CA . VAL A 1 89 ? 0.620 -3.475 -12.040 1.00 95.62 89 VAL A CA 1
ATOM 664 C C . VAL A 1 89 ? 0.467 -2.090 -12.685 1.00 95.62 89 VAL A C 1
ATOM 666 O O . VAL A 1 89 ? -0.464 -1.362 -12.323 1.00 95.62 89 VAL A O 1
ATOM 669 N N . PRO A 1 90 ? 1.331 -1.711 -13.648 1.00 92.50 90 PRO A N 1
ATOM 670 C CA . PRO A 1 90 ? 1.184 -0.458 -14.380 1.00 92.50 90 PRO A CA 1
ATOM 671 C C . PRO A 1 90 ? -0.143 -0.382 -15.148 1.00 92.50 90 PRO A C 1
ATOM 673 O O . PRO A 1 90 ? -0.745 -1.390 -15.531 1.00 92.50 90 PRO A O 1
ATOM 676 N N . LEU A 1 91 ? -0.592 0.846 -15.395 1.00 93.31 91 LEU A N 1
ATOM 677 C CA . LEU A 1 91 ? -1.726 1.112 -16.274 1.00 93.31 91 LEU A CA 1
ATOM 678 C C . LEU A 1 91 ? -1.306 1.097 -17.742 1.00 93.31 91 LEU A C 1
ATOM 680 O O . LEU A 1 91 ? -0.119 1.091 -18.077 1.00 93.31 91 LEU A O 1
ATOM 684 N N . ARG A 1 92 ? -2.305 1.110 -18.627 1.00 93.25 92 ARG A N 1
ATOM 685 C CA . ARG A 1 92 ? -2.071 1.349 -20.050 1.00 93.25 92 ARG A CA 1
ATOM 686 C C . ARG A 1 92 ? -1.578 2.786 -20.255 1.00 93.25 92 ARG A C 1
ATOM 688 O O . ARG A 1 92 ? -1.895 3.662 -19.449 1.00 93.25 92 ARG A O 1
ATOM 695 N N . PRO A 1 93 ? -0.836 3.055 -21.339 1.00 93.19 93 PRO A N 1
ATOM 696 C CA . PRO A 1 93 ? -0.524 4.426 -21.722 1.00 93.19 93 PRO A CA 1
ATOM 697 C C . PRO A 1 93 ? -1.798 5.283 -21.788 1.00 93.19 93 PRO A C 1
ATOM 699 O O . PRO A 1 93 ? -2.817 4.818 -22.293 1.00 93.19 93 PRO A O 1
ATOM 702 N N . ASN A 1 94 ? -1.716 6.526 -21.307 1.00 94.00 94 ASN A N 1
ATOM 703 C CA . ASN A 1 94 ? -2.803 7.517 -21.205 1.00 94.00 94 ASN A CA 1
ATOM 704 C C . ASN A 1 94 ? -3.852 7.288 -20.105 1.00 94.00 94 ASN A C 1
ATOM 706 O O . ASN A 1 94 ? -4.629 8.203 -19.833 1.00 94.00 94 ASN A O 1
ATOM 710 N N . ASP A 1 95 ? -3.849 6.140 -19.430 1.00 95.56 95 ASP A N 1
ATOM 711 C CA . ASP A 1 95 ? -4.648 5.953 -18.221 1.00 95.56 95 ASP A CA 1
ATOM 712 C C . A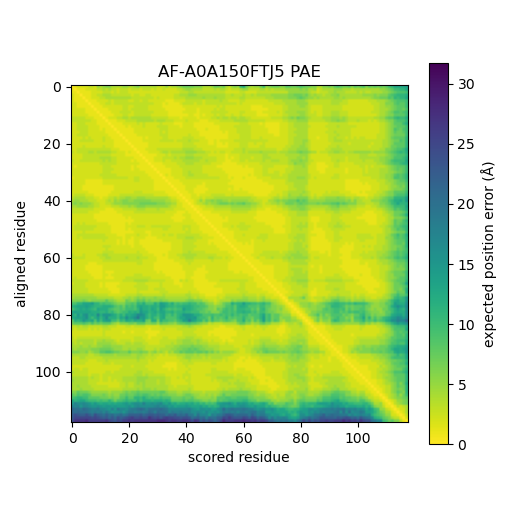SP A 1 95 ? -3.905 6.515 -16.999 1.00 95.56 95 ASP A C 1
ATOM 714 O O . ASP A 1 95 ? -2.675 6.462 -16.911 1.00 95.56 95 ASP A O 1
ATOM 718 N N . SER A 1 96 ? -4.651 7.030 -16.020 1.00 94.69 96 SER A N 1
ATOM 719 C CA . SER A 1 96 ? -4.085 7.527 -14.764 1.00 94.69 96 SER A CA 1
ATOM 720 C C . SER A 1 96 ? -4.878 7.045 -13.552 1.00 94.69 96 SER A C 1
ATOM 722 O O . SER A 1 96 ? -6.098 6.893 -13.594 1.00 94.69 96 SER A O 1
ATOM 724 N N . ALA A 1 97 ? -4.162 6.788 -12.462 1.00 95.94 97 ALA A N 1
ATOM 725 C CA . ALA A 1 97 ? -4.707 6.509 -11.140 1.00 95.94 97 ALA A CA 1
ATOM 726 C C . ALA A 1 97 ? -3.770 7.116 -10.094 1.00 95.94 97 ALA A C 1
ATOM 728 O O . ALA A 1 97 ? -2.605 7.402 -10.382 1.00 95.94 97 ALA A O 1
ATOM 729 N N . VAL A 1 98 ? -4.277 7.318 -8.881 1.00 95.94 98 VAL A N 1
ATOM 730 C CA . VAL A 1 98 ? -3.546 8.024 -7.825 1.00 95.94 98 VAL A CA 1
ATOM 731 C C . VAL A 1 98 ? -3.248 7.087 -6.664 1.00 95.94 98 VAL A C 1
ATOM 733 O O . VAL A 1 98 ? -4.124 6.380 -6.175 1.00 95.94 98 VAL A O 1
ATOM 736 N N . ILE A 1 99 ? -2.010 7.126 -6.178 1.00 95.38 99 ILE A N 1
ATOM 737 C CA . ILE A 1 99 ? -1.639 6.578 -4.872 1.00 95.38 99 ILE A CA 1
ATOM 738 C C . ILE A 1 99 ? -1.441 7.772 -3.946 1.00 95.38 99 ILE A C 1
ATOM 740 O O . ILE A 1 99 ? -0.593 8.626 -4.204 1.00 95.38 99 ILE A O 1
ATOM 744 N N . ARG A 1 100 ? -2.235 7.852 -2.881 1.00 96.12 100 ARG A N 1
ATOM 745 C CA . ARG A 1 100 ? -2.234 8.986 -1.958 1.00 96.12 100 ARG A CA 1
ATOM 746 C C . ARG A 1 100 ? -1.794 8.542 -0.572 1.00 96.12 100 ARG A C 1
ATOM 748 O O . ARG A 1 100 ? -2.485 7.764 0.074 1.00 96.12 100 ARG A O 1
ATOM 755 N N . GLY A 1 101 ? -0.670 9.070 -0.099 1.00 96.12 101 GLY A N 1
ATOM 756 C CA . GLY A 1 101 ? -0.275 8.972 1.305 1.00 96.12 101 GLY A CA 1
ATOM 757 C C . GLY A 1 101 ? -0.883 10.114 2.118 1.00 96.12 101 GLY A C 1
ATOM 758 O O . GLY A 1 101 ? -0.670 11.279 1.796 1.00 96.12 101 GLY A O 1
ATOM 759 N N . GLU A 1 102 ? -1.622 9.794 3.177 1.00 96.88 102 GLU A N 1
ATOM 760 C CA . GLU A 1 102 ? -2.186 10.765 4.120 1.00 96.88 102 GLU A CA 1
ATOM 761 C C . GLU A 1 102 ? -1.697 10.433 5.530 1.00 96.88 102 GLU A C 1
ATOM 763 O O . GLU A 1 102 ? -1.955 9.339 6.035 1.00 96.88 102 GLU A O 1
ATOM 768 N N . GLN A 1 103 ? -0.941 11.345 6.153 1.00 96.06 103 GLN A N 1
ATOM 769 C CA . GLN A 1 103 ? -0.335 11.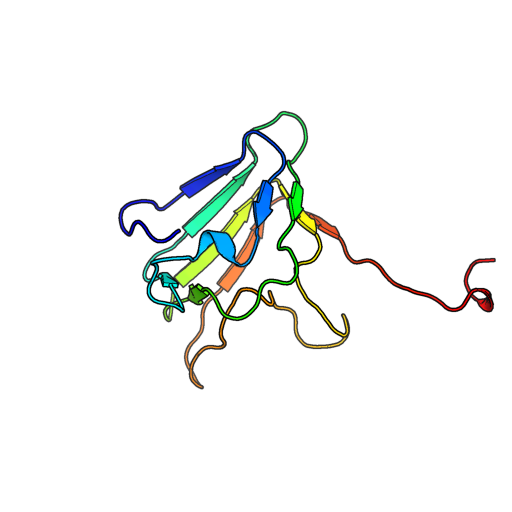125 7.479 1.00 96.06 103 GLN A CA 1
ATOM 770 C C . GLN A 1 103 ? 0.410 9.780 7.583 1.00 96.06 103 GLN A C 1
ATOM 772 O O . GLN A 1 103 ? 0.373 9.111 8.614 1.00 96.06 103 GLN A O 1
ATOM 777 N N . SER A 1 104 ? 1.023 9.351 6.480 1.00 96.00 104 SER A N 1
ATOM 778 C CA . SER A 1 104 ? 1.668 8.048 6.361 1.00 96.00 104 SER A CA 1
ATOM 779 C C . SER A 1 104 ? 3.155 8.215 6.135 1.00 96.00 104 SER A C 1
ATOM 781 O O . SER A 1 104 ? 3.600 9.192 5.533 1.00 96.00 104 SER A O 1
ATOM 783 N N . TYR A 1 105 ? 3.909 7.237 6.613 1.00 95.00 105 TYR A N 1
ATOM 784 C CA . TYR A 1 105 ? 5.358 7.208 6.500 1.00 95.00 105 TYR A CA 1
ATOM 785 C C . TYR A 1 105 ? 5.748 6.099 5.541 1.00 95.00 105 TYR A C 1
ATOM 787 O O . TYR A 1 105 ? 5.168 5.017 5.572 1.00 95.00 105 TYR A O 1
ATOM 795 N N . LEU A 1 106 ? 6.730 6.366 4.693 1.00 91.75 106 LEU A N 1
ATOM 796 C CA . LEU A 1 106 ? 7.297 5.379 3.793 1.00 91.75 106 LEU A CA 1
ATOM 797 C C . LEU A 1 106 ? 8.735 5.136 4.232 1.00 91.75 106 LEU A C 1
ATOM 799 O O . LEU A 1 106 ? 9.548 6.058 4.230 1.00 91.75 106 LEU A O 1
ATOM 803 N N . LEU A 1 107 ? 9.012 3.917 4.681 1.00 91.69 107 LEU A N 1
ATOM 804 C CA . LEU A 1 107 ? 10.312 3.531 5.199 1.00 91.69 107 LEU A CA 1
ATOM 805 C C . LEU A 1 107 ? 11.046 2.697 4.153 1.00 91.69 107 LEU A C 1
ATOM 807 O O . LEU A 1 107 ? 10.538 1.681 3.672 1.00 91.69 107 LEU A O 1
ATOM 811 N N . TRP A 1 108 ? 12.263 3.121 3.837 1.00 86.25 108 TRP A N 1
ATOM 812 C CA . TRP A 1 108 ? 13.164 2.408 2.945 1.00 86.25 108 TRP A CA 1
ATOM 813 C C . TRP A 1 108 ? 14.446 2.058 3.682 1.00 86.25 108 TRP A C 1
ATOM 815 O O . TRP A 1 108 ? 15.014 2.890 4.389 1.00 86.25 108 TRP A O 1
ATOM 825 N N . SER A 1 109 ? 14.923 0.837 3.478 1.00 80.94 109 SER A N 1
ATOM 826 C CA . SER A 1 109 ? 16.253 0.433 3.914 1.00 80.94 109 SER A CA 1
ATOM 827 C C . SER A 1 109 ? 17.256 0.793 2.826 1.00 80.94 109 SER A C 1
ATOM 829 O O . SER A 1 109 ? 17.125 0.351 1.685 1.00 80.94 109 SER A O 1
ATOM 831 N N . ALA A 1 110 ? 18.254 1.596 3.179 1.00 77.62 110 ALA A N 1
ATOM 832 C CA . ALA A 1 110 ? 19.367 1.921 2.303 1.00 77.62 110 ALA A CA 1
ATOM 833 C C . ALA A 1 110 ? 20.634 1.234 2.822 1.00 77.62 110 ALA A C 1
ATOM 835 O O . ALA A 1 1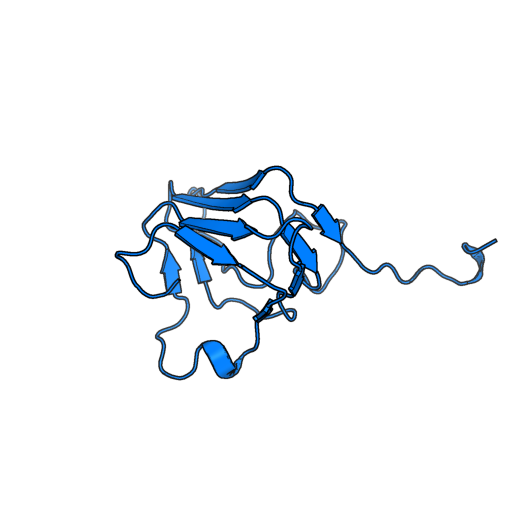10 ? 21.014 1.408 3.979 1.00 77.62 110 ALA A O 1
ATOM 836 N N . CYS A 1 111 ? 21.283 0.452 1.960 1.00 76.69 111 CYS A N 1
ATOM 837 C CA . CYS A 1 111 ? 22.617 -0.074 2.221 1.00 76.69 111 CYS A CA 1
ATOM 838 C C . CYS A 1 111 ? 23.635 0.945 1.707 1.00 76.69 111 CYS A C 1
ATOM 840 O O . CYS A 1 111 ? 23.927 0.982 0.512 1.00 76.69 111 CYS A O 1
ATOM 842 N N . PHE A 1 112 ? 24.139 1.793 2.600 1.00 75.19 112 PHE A N 1
ATOM 843 C CA . PHE A 1 112 ? 25.261 2.671 2.284 1.00 75.19 112 PHE A CA 1
ATOM 844 C C . PHE A 1 112 ? 26.587 1.916 2.464 1.00 75.19 112 PHE A C 1
ATOM 846 O O . PHE A 1 112 ? 26.679 1.065 3.354 1.00 75.19 112 PHE A O 1
ATOM 853 N N . PRO A 1 113 ? 27.617 2.203 1.644 1.00 80.50 113 PRO A N 1
ATOM 854 C CA . PRO A 1 113 ? 28.985 1.793 1.941 1.00 80.50 113 PRO A CA 1
ATOM 855 C C . PRO A 1 113 ? 29.360 2.202 3.366 1.00 80.50 113 PRO A C 1
ATOM 857 O O . PRO A 1 113 ? 29.010 3.300 3.802 1.00 80.50 113 PRO A O 1
ATOM 860 N N . LEU A 1 114 ? 30.092 1.340 4.079 1.00 78.25 114 LEU A N 1
ATOM 861 C CA . LEU A 1 114 ? 30.517 1.604 5.461 1.00 78.25 114 LEU A CA 1
ATOM 862 C C . LEU A 1 114 ? 31.303 2.922 5.582 1.00 78.25 114 LEU A C 1
ATOM 864 O O . LEU A 1 114 ? 31.225 3.600 6.599 1.00 78.25 114 LEU A O 1
ATOM 868 N N . GLU A 1 115 ? 32.001 3.310 4.515 1.00 84.50 115 GLU A N 1
ATOM 869 C CA . GLU A 1 115 ? 32.757 4.562 4.396 1.00 84.50 115 GLU A CA 1
ATOM 870 C C . GLU A 1 115 ? 31.899 5.826 4.593 1.00 84.50 115 GLU A C 1
ATOM 872 O O . GLU A 1 115 ? 32.437 6.865 4.957 1.00 84.50 115 GLU A O 1
ATOM 877 N N . LEU A 1 116 ? 30.579 5.751 4.376 1.00 76.81 116 LEU A N 1
ATOM 878 C CA . LEU A 1 116 ? 29.639 6.866 4.563 1.00 76.81 116 LEU A CA 1
ATOM 879 C C . LEU A 1 116 ? 28.957 6.873 5.944 1.00 76.81 116 LEU A C 1
ATOM 881 O O . LEU A 1 116 ? 28.121 7.737 6.194 1.00 76.81 116 LEU A O 1
ATOM 885 N N . ALA A 1 117 ? 29.254 5.908 6.819 1.00 66.94 117 ALA A N 1
ATOM 886 C CA . ALA A 1 117 ? 28.594 5.749 8.120 1.00 66.94 117 ALA A CA 1
ATOM 887 C C . ALA A 1 117 ? 29.300 6.483 9.282 1.00 66.94 117 ALA A C 1
ATOM 889 O O . ALA A 1 117 ? 28.987 6.207 10.442 1.00 66.94 117 ALA A O 1
ATOM 890 N N . VAL A 1 118 ? 30.258 7.370 8.977 1.00 55.22 118 VAL A N 1
ATOM 891 C CA . VAL A 1 118 ? 31.099 8.101 9.946 1.00 55.22 118 VAL A CA 1
ATOM 892 C C . VAL A 1 118 ? 30.631 9.540 10.112 1.00 55.22 118 VAL A C 1
ATOM 894 O O . VAL A 1 118 ? 30.451 10.219 9.076 1.00 55.22 118 VAL A O 1
#